Protein 4L8P (pdb70)

Foldseek 3Di:
DDPVVVVVVVVVVVLFVVVVVLVVVLVVQLVVCLQVVVLVSNLVQADQPQVFFAEQPPDTDRHSVRVSVVSPVCDLQKRKKFDDKDKADPDSWKIKIKTKMWMWIAGCDDPCHGKIKIWIKIKIWMWTADPRHIHTRYIYIDTPDMDIDGDPPDDDPDGSVD

Secondary structure (DSSP, 8-state):
--HHHHHHHHHHHHHHHHHHHHHHHHHHHHHHHHHHT-HHHHHTTB-S-TTS-EESSS-EESSHHHHHHHHHH--TTEE---EEEEEEE-SSSEEEEEEEEEEEEEE-SSTTTT-EEEEEEEEEEEEEEETTEEEEEEEEEEEEEEEE---TTS--------

Solvent-accessible surface area: 10365 Å² total

Radius of gyration: 18.93 Å; Cα contacts (8 Å, |Δi|>4): 290; chains: 1; bounding box: 31×36×69 Å

CATH classification: 3.10.450.50

InterPro domains:
  IPR032710 NTF2-like domain superfamily [SSF54427] (13-153)
  IPR037401 SnoaL-like domain [PF13577] (15-141)

Organism: Peptacetobacter hiranonis (strain DSM 13275 / JCM 10541 / KCTC 15199 / TO-931) (NCBI:txid500633)

Nearest PDB structures (foldseek):
  4l8p-assembly1_A  TM=1.004E+00  e=4.657E-29  Peptacetobacter hiranonis DSM 13275
  4leh-assembly1_C  TM=9.487E-01  e=1.845E-23  [Clostridium] scindens ATCC 35704
  3gzb-assembly4_G  TM=5.583E-01  e=5.717E-03  Shewanella putrefaciens CN-32
  3lza-assembly2_C  TM=5.557E-01  e=7.683E-03  Shewanella denitrificans OS217
  3gzb-assembly4_H  TM=5.765E-01  e=1.562E-02  Shewanella putrefaciens CN-32

B-factor: mean 24.79, std 11.35, range [12.29, 96.87]

Sequence (162 aa):
GTLEARIEALEKEIQRLNDIEAIKQLKAKYFRCLDGKLWDELETTLSPNIIETSYSDGKLVFHSPKEVTEYLAAAPKEEISHGHTPEITIDSENTATGRWYLEDNLIFTDGKYKNVGINGGAFYTDKYEKIDGQWYIKKEETGYVRIFEEHFRDPKIHITSNHKE

Structure (mmCIF, N/CA/C/O backbone):
data_4L8P
#
_entry.id   4L8P
#
_cell.length_a   58.905
_cell.length_b   58.905
_cell.length_c   91.340
_cell.angle_alpha   90.000
_cell.angle_beta   90.000
_cell.angle_gamma   120.000
#
_symmetry.space_group_name_H-M   'P 63'
#
loop_
_entity.id
_entity.type
_entity.pdbx_description
1 polymer 'Bile acid 7a-dehydratase, BaiE'
2 non-polymer 'NICKEL (II) ION'
3 non-polymer 'SODIUM ION'
4 non-polymer 'TRIETHYLENE GLYCOL'
5 non-polymer 'PENTAETHYLENE GLYCOL'
6 water water
#
loop_
_atom_site.group_PDB
_atom_site.id
_atom_site.type_symbol
_atom_site.label_atom_id
_atom_site.label_alt_id
_atom_site.label_comp_id
_atom_site.label_asym_id
_atom_site.label_entity_id
_atom_site.label_seq_id
_atom_site.pdbx_PDB_ins_code
_atom_site.Cartn_x
_atom_site.Cartn_y
_atom_site.Cartn_z
_atom_site.occupancy
_atom_site.B_iso_or_equiv
_atom_site.auth_seq_id
_atom_site.auth_comp_id
_atom_site.auth_asym_id
_atom_site.auth_atom_id
_atom_site.pdbx_PDB_model_num
ATOM 1 N N . GLY A 1 19 ? -0.267 18.201 44.131 1.00 33.94 0 GLY A N 1
ATOM 2 C CA . GLY A 1 19 ? -0.810 19.514 43.688 1.00 33.30 0 GLY A CA 1
ATOM 3 C C . GLY A 1 19 ? 0.300 20.529 43.506 1.00 30.41 0 GLY A C 1
ATOM 4 O O . GLY A 1 19 ? 1.452 20.258 43.841 1.00 31.31 0 GLY A O 1
ATOM 13 N N . THR A 1 21 ? 1.572 24.655 43.995 1.00 21.89 2 THR A N 1
ATOM 14 C CA . THR A 1 21 ? 1.358 25.881 44.733 1.00 20.20 2 THR A CA 1
ATOM 15 C C . THR A 1 21 ? 1.082 27.029 43.741 1.00 18.51 2 THR A C 1
ATOM 16 O O . THR A 1 21 ? 1.323 26.915 42.542 1.00 17.74 2 THR A O 1
ATOM 20 N N . LEU A 1 22 ? 0.649 28.177 44.262 1.00 19.75 3 LEU A N 1
ATOM 21 C CA . LEU A 1 22 ? 0.487 29.335 43.395 1.00 20.84 3 LEU A CA 1
ATOM 22 C C . LEU A 1 22 ? 1.788 29.723 42.686 1.00 17.88 3 LEU A C 1
ATOM 23 O O . LEU A 1 22 ? 1.769 30.057 41.490 1.00 18.85 3 LEU A O 1
ATOM 28 N N . GLU A 1 23 ? 2.892 29.698 43.426 1.00 19.34 4 GLU A N 1
ATOM 29 C CA . GLU A 1 23 ? 4.191 30.002 42.818 1.00 18.34 4 GLU A CA 1
ATOM 30 C C . GLU A 1 23 ? 4.545 29.057 41.667 1.00 17.31 4 GLU A C 1
ATOM 31 O O . GLU A 1 23 ? 5.018 29.499 40.604 1.00 17.51 4 GLU A O 1
ATOM 37 N N . ALA A 1 24 ? 4.315 27.747 41.848 1.00 17.57 5 ALA A N 1
ATOM 38 C CA . ALA A 1 24 ? 4.551 26.794 40.738 1.00 17.90 5 ALA A CA 1
ATOM 39 C C . ALA A 1 24 ? 3.700 27.092 39.506 1.00 17.70 5 ALA A C 1
ATOM 40 O O . ALA A 1 24 ? 4.137 26.955 38.359 1.00 18.15 5 ALA A O 1
ATOM 42 N N . ARG A 1 25 ? 2.452 27.503 39.735 1.00 17.75 6 ARG A N 1
ATOM 43 C CA . ARG A 1 25 ? 1.547 27.791 38.649 1.00 17.29 6 ARG A CA 1
ATOM 44 C C . ARG A 1 25 ? 1.984 29.063 37.897 1.00 16.39 6 ARG A C 1
ATOM 45 O O . ARG A 1 25 ? 1.865 29.142 36.668 1.00 16.70 6 ARG A O 1
ATOM 53 N N . ILE A 1 26 ? 2.488 30.051 38.645 1.00 16.12 7 ILE A N 1
ATOM 54 C CA . ILE A 1 26 ? 3.079 31.264 38.053 1.00 16.02 7 ILE A CA 1
ATOM 55 C C . ILE A 1 26 ? 4.318 30.923 37.204 1.00 15.63 7 ILE A C 1
ATOM 56 O O . ILE A 1 26 ? 4.440 31.380 36.057 1.00 15.85 7 ILE A O 1
ATOM 61 N N . GLU A 1 27 ? 5.200 30.086 37.752 1.00 16.81 8 GLU A N 1
ATOM 62 C CA . GLU A 1 27 ? 6.366 29.618 36.993 1.00 19.67 8 GLU A CA 1
ATOM 63 C C . GLU A 1 27 ? 5.995 28.968 35.680 1.00 18.41 8 GLU A C 1
ATOM 64 O O . GLU A 1 27 ? 6.599 29.233 34.638 1.00 20.03 8 GLU A O 1
ATOM 70 N N . ALA A 1 28 ? 4.949 28.137 35.701 1.00 17.22 9 ALA A N 1
ATOM 71 C CA . ALA A 1 28 ? 4.494 27.482 34.496 1.00 19.28 9 ALA A CA 1
ATOM 72 C C . ALA A 1 28 ? 3.991 28.518 33.489 1.00 19.15 9 ALA A C 1
ATOM 73 O O . ALA A 1 28 ? 4.301 28.445 32.312 1.00 18.78 9 ALA A O 1
ATOM 75 N N . LEU A 1 29 ? 3.222 29.492 33.965 1.00 15.48 10 LEU A N 1
ATOM 76 C CA . LEU A 1 29 ? 2.682 30.533 33.079 1.00 16.17 10 LEU A CA 1
ATOM 77 C C . LEU A 1 29 ? 3.784 31.388 32.452 1.00 16.53 10 LEU A C 1
ATOM 78 O O . LEU A 1 29 ? 3.691 31.765 31.282 1.00 16.60 10 LEU A O 1
ATOM 83 N N . GLU A 1 30 ? 4.797 31.707 33.258 1.00 17.50 11 GLU A N 1
ATOM 84 C CA . GLU A 1 30 ? 5.960 32.501 32.801 1.00 18.91 11 GLU A CA 1
ATOM 85 C C . GLU A 1 30 ? 6.691 31.803 31.648 1.00 18.47 11 GLU A C 1
ATOM 86 O O . GLU A 1 30 ? 6.959 32.426 30.623 1.00 19.90 11 GLU A O 1
ATOM 92 N N . LYS A 1 31 ? 6.883 30.491 31.764 1.00 19.46 12 LYS A N 1
ATOM 93 C CA . LYS A 1 31 ? 7.493 29.694 30.688 1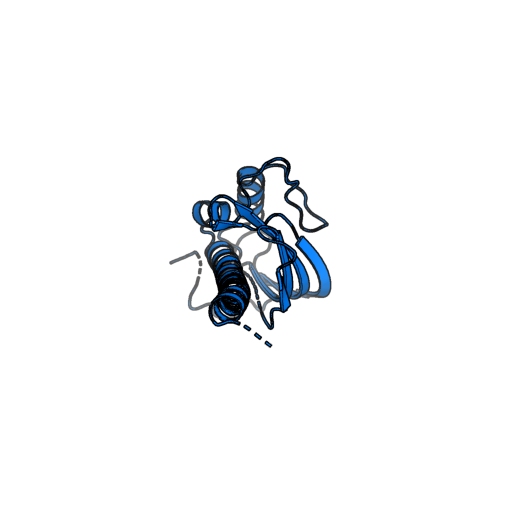.00 19.33 12 LYS A CA 1
ATOM 94 C C . LYS A 1 31 ? 6.614 29.677 29.422 1.00 18.99 12 LYS A C 1
ATOM 95 O O . LYS A 1 31 ? 7.106 29.915 28.308 1.00 18.25 12 LYS A O 1
ATOM 98 N N . GLU A 1 32 ? 5.312 29.446 29.593 1.00 18.05 13 GLU A N 1
ATOM 99 C CA . GLU A 1 32 ? 4.364 29.408 28.461 1.00 18.22 13 GLU A CA 1
ATOM 100 C C . GLU A 1 32 ? 4.266 30.743 27.747 1.00 16.90 13 GLU A C 1
ATOM 101 O O . GLU A 1 32 ? 4.267 30.803 26.512 1.00 18.28 13 GLU A O 1
ATOM 107 N N . ILE A 1 33 ? 4.213 31.834 28.504 1.00 17.37 14 ILE A N 1
ATOM 108 C CA . ILE A 1 33 ? 4.085 33.160 27.895 1.00 20.38 14 ILE A CA 1
ATOM 109 C C . ILE A 1 33 ? 5.395 33.538 27.184 1.00 19.51 14 ILE A C 1
ATOM 110 O O . ILE A 1 33 ? 5.364 34.124 26.122 1.00 19.70 14 ILE A O 1
ATOM 115 N N . GLN A 1 34 ? 6.540 33.173 27.763 1.00 19.40 15 GLN A N 1
ATOM 116 C CA . GLN A 1 34 ? 7.814 33.469 27.122 1.00 21.35 15 GLN A CA 1
ATOM 117 C C . GLN A 1 34 ? 7.877 32.758 25.763 1.00 18.54 15 GLN A C 1
ATOM 118 O O . GLN A 1 34 ? 8.330 33.341 24.776 1.00 18.42 15 GLN A O 1
ATOM 124 N N . ARG A 1 35 ? 7.421 31.518 25.716 1.00 18.60 16 ARG A N 1
ATOM 125 C CA . ARG A 1 35 ? 7.403 30.758 24.465 1.00 17.27 16 ARG A CA 1
ATOM 126 C C . ARG A 1 35 ? 6.540 31.470 23.413 1.00 15.56 16 ARG A C 1
ATOM 127 O O . ARG A 1 35 ? 6.974 31.666 22.256 1.00 14.92 16 ARG A O 1
ATOM 135 N N . LEU A 1 36 ? 5.317 31.862 23.800 1.00 14.62 17 LEU A N 1
ATOM 136 C CA . LEU A 1 36 ? 4.431 32.549 22.859 1.00 15.41 17 LEU A CA 1
ATOM 137 C C . LEU A 1 36 ? 4.975 33.883 22.407 1.00 15.21 17 LEU A C 1
ATOM 138 O O . LEU A 1 36 ? 4.862 34.239 21.231 1.00 15.51 17 LEU A O 1
ATOM 143 N N . ASN A 1 37 ? 5.573 34.625 23.343 1.00 15.14 18 ASN A N 1
ATOM 144 C CA . ASN A 1 37 ? 6.239 35.872 22.974 1.00 15.47 18 ASN A CA 1
ATOM 145 C C . ASN A 1 37 ? 7.377 35.663 21.973 1.00 13.93 18 ASN A C 1
ATOM 146 O O . ASN A 1 37 ? 7.519 36.445 21.004 1.00 14.79 18 ASN A O 1
ATOM 151 N N . ASP A 1 38 ? 8.200 34.636 22.208 1.00 14.53 19 ASP A N 1
ATOM 152 C CA . ASP A 1 38 ? 9.295 34.300 21.275 1.00 14.98 19 ASP A CA 1
ATOM 153 C C . ASP A 1 38 ? 8.766 33.915 19.883 1.00 14.14 19 ASP A C 1
ATOM 154 O O . ASP A 1 38 ? 9.287 34.376 18.861 1.00 14.48 19 ASP A O 1
ATOM 159 N N . ILE A 1 39 ? 7.693 33.131 19.851 1.00 13.94 20 ILE A N 1
ATOM 160 C CA . ILE A 1 39 ? 7.102 32.716 18.587 1.00 13.44 20 ILE A CA 1
ATOM 161 C C . ILE A 1 39 ? 6.640 33.954 17.825 1.00 13.56 20 ILE A C 1
ATOM 162 O O . ILE A 1 39 ? 6.909 34.094 16.609 1.00 13.04 20 ILE A O 1
ATOM 167 N N . GLU A 1 40 ? 5.921 34.838 18.512 1.00 13.57 21 GLU A N 1
ATOM 168 C CA . GLU A 1 40 ? 5.448 36.057 17.850 1.00 15.13 21 GLU A CA 1
ATOM 169 C C . GLU A 1 40 ? 6.601 36.949 17.375 1.00 13.74 21 GLU A C 1
ATOM 170 O O . GLU A 1 4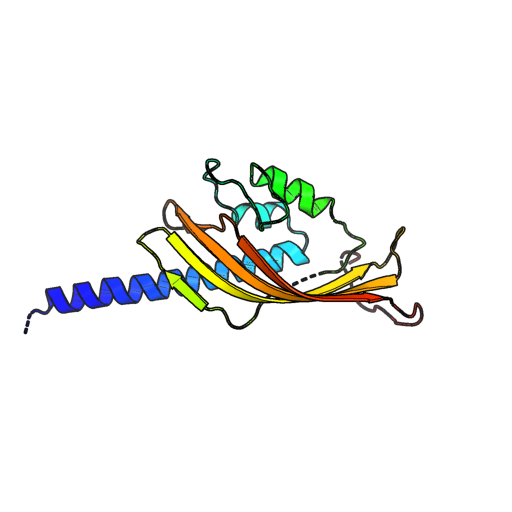0 ? 6.523 37.502 16.287 1.00 15.15 21 GLU A O 1
ATOM 176 N N . ALA A 1 41 ? 7.655 37.101 18.181 1.00 14.82 22 ALA A N 1
ATOM 177 C CA . ALA A 1 41 ? 8.833 37.899 17.822 1.00 15.91 22 ALA A CA 1
ATOM 178 C C . ALA A 1 41 ? 9.512 37.349 16.563 1.00 14.15 22 ALA A C 1
ATOM 179 O O . ALA A 1 41 ? 9.874 38.105 15.662 1.00 13.56 22 ALA A O 1
ATOM 181 N N . ILE A 1 42 ? 9.582 36.031 16.483 1.00 12.29 23 ILE A N 1
ATOM 182 C CA . ILE A 1 42 ? 10.163 35.348 15.306 1.00 13.86 23 ILE A CA 1
ATOM 183 C C . ILE A 1 42 ? 9.308 35.559 14.048 1.00 15.08 23 ILE A C 1
ATOM 184 O O . ILE A 1 42 ? 9.823 35.837 12.955 1.00 14.42 23 ILE A O 1
ATOM 189 N N . LYS A 1 43 ? 7.996 35.409 14.178 1.00 13.76 24 LYS A N 1
ATOM 190 C CA . LYS A 1 43 ? 7.101 35.664 13.021 1.00 13.90 24 LYS A CA 1
ATOM 191 C C . LYS A 1 43 ? 7.255 37.115 12.503 1.00 13.54 24 LYS A C 1
ATOM 192 O O . LYS A 1 43 ? 7.261 37.346 11.287 1.00 14.82 24 LYS A O 1
ATOM 198 N N . GLN A 1 44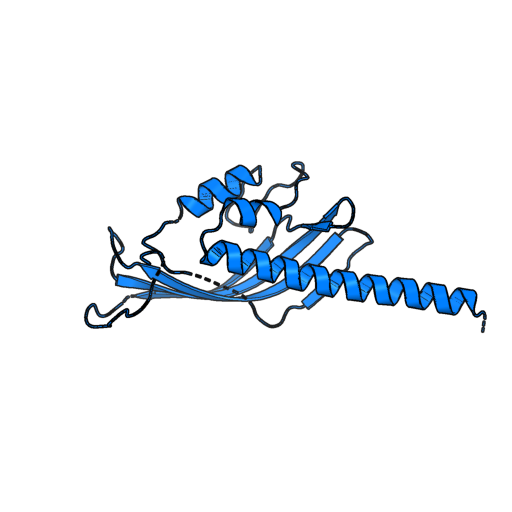 ? 7.418 38.079 13.416 1.00 13.97 25 GLN A N 1
ATOM 199 C CA . GLN A 1 44 ? 7.588 39.493 13.027 1.00 13.42 25 GLN A CA 1
ATOM 200 C C . GLN A 1 44 ? 8.967 39.780 12.432 1.00 14.16 25 GLN A C 1
ATOM 201 O O . GLN A 1 44 ? 9.099 40.585 11.517 1.00 14.38 25 GLN A O 1
ATOM 207 N N . LEU A 1 45 ? 9.964 39.060 12.931 1.00 13.92 26 LEU A N 1
ATOM 208 C CA . LEU A 1 45 ? 11.332 39.124 12.409 1.00 13.47 26 LEU A CA 1
ATOM 209 C C . LEU A 1 45 ? 11.346 38.666 10.963 1.00 13.87 26 LEU A C 1
ATOM 210 O O . LEU A 1 45 ? 11.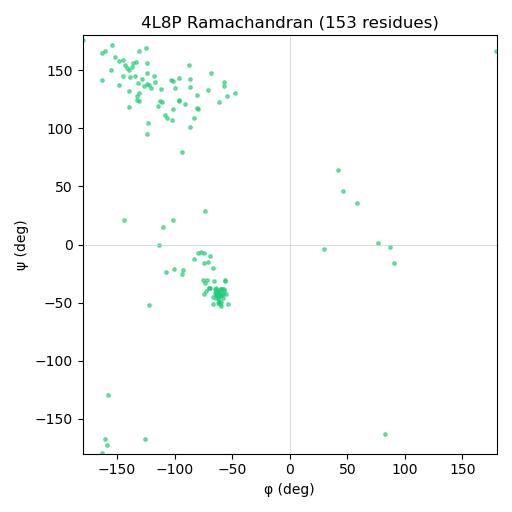927 39.312 10.082 1.00 14.78 26 LEU A O 1
ATOM 215 N N . LYS A 1 46 ? 10.742 37.505 10.696 1.00 13.98 27 LYS A N 1
ATOM 216 C CA . LYS A 1 46 ? 10.705 37.003 9.315 1.00 14.14 27 LYS A CA 1
ATOM 217 C C . LYS A 1 46 ? 9.895 37.925 8.397 1.00 13.27 27 LYS A C 1
ATOM 218 O O . LYS A 1 46 ? 10.273 38.155 7.239 1.00 14.75 27 LYS A O 1
ATOM 224 N N . ALA A 1 47 ? 8.815 38.488 8.913 1.00 13.60 28 ALA A N 1
ATOM 225 C CA . ALA A 1 47 ? 8.025 39.480 8.165 1.00 14.18 28 ALA A CA 1
ATOM 226 C C . ALA A 1 47 ? 8.877 40.674 7.759 1.00 15.26 28 ALA A C 1
ATOM 227 O O . ALA A 1 47 ? 8.834 41.108 6.610 1.00 13.80 28 ALA A O 1
ATOM 229 N N . LYS A 1 48 ? 9.661 41.177 8.706 1.00 15.45 29 LYS A N 1
ATOM 230 C CA . LYS A 1 48 ? 10.552 42.303 8.466 1.00 15.97 29 LYS A CA 1
ATOM 231 C C . LYS A 1 48 ? 11.598 41.924 7.412 1.00 16.48 29 LYS A C 1
ATOM 232 O O . LYS A 1 48 ? 11.898 42.730 6.523 1.00 14.60 29 LYS A O 1
ATOM 238 N N . TYR A 1 49 ? 12.171 40.726 7.514 1.00 15.01 30 TYR A N 1
ATOM 239 C CA . TYR A 1 49 ? 13.123 40.251 6.511 1.00 15.55 30 TYR A CA 1
ATOM 240 C C . TYR A 1 49 ? 12.530 40.336 5.092 1.00 15.63 30 TYR A C 1
ATOM 241 O O . TYR A 1 49 ? 13.167 40.882 4.175 1.00 15.02 30 TYR A O 1
ATOM 250 N N . PHE A 1 50 ? 11.320 39.786 4.902 1.00 15.91 31 PHE A N 1
ATOM 251 C CA . PHE A 1 50 ? 10.709 39.791 3.568 1.00 15.64 31 PHE A CA 1
ATOM 252 C C . PHE A 1 50 ? 10.383 41.179 3.064 1.00 16.72 31 PHE A C 1
ATOM 253 O O . PHE A 1 50 ? 10.619 41.500 1.899 1.00 15.23 31 PHE A O 1
ATOM 261 N N . ARG A 1 51 ? 9.867 42.012 3.956 1.00 16.00 32 ARG A N 1
ATOM 262 C CA . ARG A 1 51 ? 9.553 43.386 3.613 1.00 16.62 32 ARG A CA 1
ATOM 263 C C . ARG A 1 51 ? 10.814 44.160 3.200 1.00 15.31 32 ARG A C 1
ATOM 264 O O . ARG A 1 51 ? 10.812 44.889 2.203 1.00 17.73 32 ARG A O 1
ATOM 272 N N . CYS A 1 52 ? 11.901 43.993 3.949 1.00 15.89 33 CYS A N 1
ATOM 273 C CA . CYS A 1 52 ? 13.155 44.666 3.604 1.00 15.65 33 CYS A CA 1
ATOM 274 C C . CYS A 1 52 ? 13.789 44.090 2.326 1.00 16.53 33 CYS A C 1
ATOM 275 O O . CYS A 1 52 ? 14.372 44.843 1.532 1.00 17.03 33 CYS A O 1
ATOM 278 N N . LEU A 1 53 ? 13.680 42.773 2.145 1.00 15.09 34 LEU A N 1
ATOM 279 C CA . LEU A 1 53 ? 14.203 42.110 0.959 1.00 15.24 34 LEU A CA 1
ATOM 280 C C . LEU A 1 53 ? 13.548 42.664 -0.309 1.00 16.36 34 LEU A C 1
ATOM 281 O O . LEU A 1 53 ? 14.222 43.071 -1.255 1.00 16.87 34 LEU A O 1
ATOM 286 N N . ASP A 1 54 ? 12.217 42.659 -0.317 1.00 15.65 35 ASP A N 1
ATOM 287 C CA . ASP A 1 54 ? 11.477 43.099 -1.497 1.00 14.66 35 ASP A CA 1
ATOM 288 C C . ASP A 1 54 ? 11.484 44.607 -1.653 1.00 17.55 35 ASP A C 1
ATOM 289 O O . ASP A 1 54 ? 11.474 45.120 -2.781 1.00 17.78 35 ASP A O 1
ATOM 294 N N . GLY A 1 55 ? 11.551 45.321 -0.543 1.00 16.20 36 GLY A N 1
ATOM 295 C CA . GLY A 1 55 ? 11.722 46.774 -0.604 1.00 16.20 36 GLY A CA 1
ATOM 296 C C . GLY A 1 55 ? 13.137 47.215 -0.918 1.00 17.10 36 GLY A C 1
ATOM 297 O O . GLY A 1 55 ? 13.345 48.404 -1.146 1.00 18.00 36 GLY A O 1
ATOM 298 N N . LYS A 1 56 ? 14.093 46.280 -0.979 1.00 17.48 37 LYS A N 1
ATOM 299 C CA . LYS A 1 56 ? 15.519 46.579 -1.225 1.00 17.12 37 LYS A CA 1
ATOM 300 C C . LYS A 1 56 ? 16.114 47.536 -0.166 1.00 20.08 37 LYS A C 1
ATOM 301 O O . LYS A 1 56 ? 16.936 48.413 -0.484 1.00 21.92 37 LYS A O 1
ATOM 307 N N . LEU A 1 57 ? 15.650 47.365 1.072 1.00 17.73 38 LEU A N 1
ATOM 308 C CA . LEU A 1 57 ? 16.102 48.163 2.215 1.00 21.19 38 LEU A CA 1
ATOM 309 C C . LEU A 1 57 ? 17.239 47.403 2.877 1.00 19.35 38 LEU A C 1
ATOM 310 O O . LEU A 1 57 ? 17.053 46.719 3.893 1.00 19.72 38 LEU A O 1
ATOM 315 N N . TRP A 1 58 ? 18.425 47.513 2.281 1.00 19.97 39 TRP A N 1
ATOM 316 C CA . TRP A 1 58 ? 19.477 46.556 2.560 1.00 19.21 39 TRP A CA 1
ATOM 317 C C . TRP A 1 58 ? 20.078 46.741 3.949 1.00 20.73 39 TRP A C 1
ATOM 318 O O . TRP A 1 58 ? 20.320 45.747 4.644 1.00 19.78 39 TRP A O 1
ATOM 329 N N . ASP A 1 59 ? 20.255 48.000 4.360 1.00 21.88 40 ASP A N 1
ATOM 330 C CA . ASP A 1 59 ? 20.729 48.287 5.726 1.00 23.76 40 ASP A CA 1
ATOM 331 C C . ASP A 1 59 ? 19.789 47.777 6.803 1.00 22.76 40 ASP A C 1
ATOM 332 O O . ASP A 1 59 ? 20.237 47.206 7.796 1.00 22.69 40 ASP A O 1
ATOM 337 N N . GLU A 1 60 ? 18.496 48.005 6.613 1.00 20.97 41 GLU A N 1
ATOM 338 C CA . GLU A 1 60 ? 17.479 47.442 7.520 1.00 20.31 41 GLU A CA 1
ATOM 339 C C . GLU A 1 60 ? 17.434 45.908 7.493 1.00 17.87 41 GLU A C 1
ATOM 340 O O . GLU A 1 60 ? 17.368 45.262 8.553 1.00 19.38 41 GLU A O 1
ATOM 346 N N . LEU A 1 61 ? 17.525 45.301 6.304 1.00 18.83 42 LEU A N 1
ATOM 347 C CA . LEU A 1 61 ? 17.585 43.839 6.226 1.00 19.99 42 LEU A CA 1
ATOM 348 C C . LEU A 1 61 ? 18.752 43.275 7.040 1.00 19.27 42 LEU A C 1
ATOM 349 O O . LEU A 1 61 ? 18.640 42.244 7.713 1.00 15.80 42 LEU A O 1
ATOM 354 N N . GLU A 1 62 ? 19.898 43.951 6.991 1.00 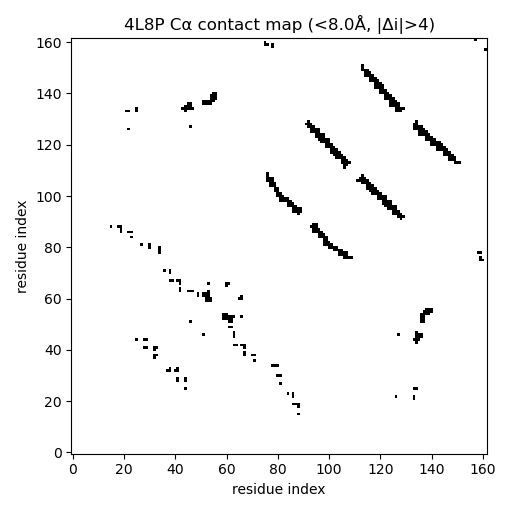18.45 43 GLU A N 1
ATOM 355 C CA . GLU A 1 62 ? 21.074 43.517 7.735 1.00 18.33 43 GLU A CA 1
ATOM 356 C C . GLU A 1 62 ? 20.809 43.365 9.250 1.00 18.16 43 GLU A C 1
ATOM 357 O O . GLU A 1 62 ? 21.371 42.480 9.882 1.00 19.08 43 GLU A O 1
ATOM 363 N N . THR A 1 63 ? 19.910 44.171 9.802 1.00 17.57 44 THR A N 1
ATOM 364 C CA . THR A 1 63 ? 19.570 44.121 11.242 1.00 20.23 44 THR A CA 1
ATOM 365 C C . THR A 1 63 ? 18.778 42.870 11.643 1.00 19.92 44 THR A C 1
ATOM 366 O O . THR A 1 63 ? 18.676 42.569 12.820 1.00 20.94 44 THR A O 1
ATOM 370 N N . THR A 1 64 ? 18.223 42.151 10.668 1.00 18.42 45 THR A N 1
ATOM 371 C CA . THR A 1 64 ? 17.538 40.882 10.936 1.00 17.46 45 THR A CA 1
ATOM 372 C C . THR A 1 64 ? 18.480 39.676 11.041 1.00 17.18 45 THR A C 1
ATOM 373 O O . THR A 1 64 ? 18.046 38.606 11.457 1.00 17.34 45 THR A O 1
ATOM 377 N N . LEU A 1 65 ? 19.742 39.835 10.644 1.00 17.49 46 LEU A N 1
ATOM 378 C CA . LEU A 1 65 ? 20.719 38.757 10.573 1.00 17.83 46 LEU A CA 1
ATOM 379 C C . LEU A 1 65 ? 21.536 38.756 11.846 1.00 17.09 46 LEU A C 1
ATOM 380 O O . LEU A 1 65 ? 21.880 39.824 12.414 1.00 18.81 46 LEU A O 1
ATOM 385 N N . SER A 1 66 ? 21.869 37.568 12.304 1.00 18.83 47 SER A N 1
ATOM 386 C CA . SER A 1 66 ? 22.607 37.452 13.569 1.00 20.32 47 SER A CA 1
ATOM 387 C C . SER A 1 66 ? 23.930 38.210 13.574 1.00 23.23 47 SER A C 1
ATOM 388 O O . SER A 1 66 ? 24.664 38.131 12.596 1.00 22.28 47 SER A O 1
ATOM 391 N N . PRO A 1 67 ? 24.229 38.939 14.680 1.00 22.29 48 PRO A N 1
ATOM 392 C CA . PRO A 1 67 ? 25.549 39.598 14.796 1.00 26.75 48 PRO A CA 1
ATOM 393 C C . PRO A 1 67 ? 26.667 38.633 15.228 1.00 30.73 48 PRO A C 1
ATOM 394 O O . PRO A 1 67 ? 27.836 39.018 15.230 1.00 36.23 48 PRO A O 1
ATOM 398 N N . ASN A 1 68 ? 26.308 37.402 15.583 1.00 32.36 49 ASN A N 1
ATOM 399 C CA . ASN A 1 68 ? 27.267 36.352 15.962 1.00 35.56 49 ASN A CA 1
ATOM 400 C C . ASN A 1 68 ? 27.997 35.827 14.711 1.00 41.27 49 ASN A C 1
ATOM 401 O O . ASN A 1 68 ? 27.478 34.963 14.013 1.00 39.62 49 ASN A O 1
ATOM 406 N N A ILE A 1 69 ? 29.187 36.345 14.420 0.50 50.67 50 ILE A N 1
ATOM 407 N N B ILE A 1 69 ? 29.203 36.343 14.473 0.50 51.93 50 ILE A N 1
ATOM 408 C CA A ILE A 1 69 ? 29.912 35.925 13.205 0.50 55.18 50 ILE A CA 1
ATOM 409 C CA B ILE A 1 69 ? 30.006 35.979 13.296 0.50 57.68 50 ILE A CA 1
ATOM 410 C C A ILE A 1 69 ? 30.655 34.574 13.327 0.50 54.15 50 ILE A C 1
ATOM 411 C C B ILE A 1 69 ? 30.605 34.562 13.312 0.50 54.40 50 ILE A C 1
ATOM 412 O O A ILE A 1 69 ? 31.454 34.234 12.454 0.50 57.45 50 ILE A O 1
ATOM 413 O O B ILE A 1 69 ? 31.251 34.161 12.341 0.50 53.74 50 ILE A O 1
ATOM 422 N N . GLU A 1 70 ? 30.385 33.805 14.388 1.00 50.27 51 GLU A N 1
ATOM 423 C CA . GLU A 1 70 ? 30.605 32.335 14.364 1.00 60.21 51 GLU A CA 1
ATOM 424 C C . GLU A 1 70 ? 29.585 31.693 13.386 1.00 57.41 51 GLU A C 1
ATOM 425 O O . GLU A 1 70 ? 29.811 30.599 12.879 1.00 55.87 51 GLU A O 1
ATOM 431 N N . THR A 1 71 ? 28.454 32.378 13.166 1.00 56.61 52 THR A N 1
ATOM 432 C CA . THR A 1 71 ? 27.495 32.060 12.090 1.00 61.19 52 THR A CA 1
ATOM 433 C C . THR A 1 71 ? 28.161 32.007 10.704 1.00 51.71 52 THR A C 1
ATOM 434 O O . THR A 1 71 ? 28.879 32.941 10.306 1.00 45.84 52 THR A O 1
ATOM 438 N N . SER A 1 72 ? 27.940 30.899 9.995 1.00 57.57 53 SER A N 1
ATOM 439 C CA . SER A 1 72 ? 28.035 30.901 8.541 1.00 53.74 53 SER A CA 1
ATOM 440 C C . SER A 1 72 ? 26.605 31.226 8.086 1.00 39.20 53 SER A C 1
ATOM 441 O O . SER A 1 72 ? 25.630 30.514 8.416 1.00 43.07 53 SER A O 1
ATOM 444 N N . TYR A 1 73 ? 26.482 32.321 7.345 1.00 30.37 54 TYR A N 1
ATOM 445 C CA . TYR A 1 73 ? 25.198 32.813 6.891 1.00 25.65 54 TYR A CA 1
ATOM 446 C C . TYR A 1 73 ? 24.906 32.082 5.593 1.00 23.62 54 TYR A C 1
ATOM 447 O O . TYR A 1 73 ? 25.443 32.433 4.537 1.00 26.84 54 TYR A O 1
ATOM 456 N N . SER A 1 74 ? 24.050 31.071 5.676 1.00 22.82 55 SER A N 1
ATOM 457 C CA . SER A 1 74 ? 23.807 30.191 4.540 1.00 20.64 55 SER A CA 1
ATOM 458 C C . SER A 1 74 ? 22.329 29.888 4.354 1.00 20.89 55 SER A C 1
ATOM 459 O O . SER A 1 74 ? 21.553 29.925 5.316 1.00 19.72 55 SER A O 1
ATOM 462 N N . ASP A 1 75 ? 21.949 29.609 3.108 1.00 18.03 56 ASP A N 1
ATOM 463 C CA . ASP A 1 75 ? 20.645 29.016 2.814 1.00 17.88 56 ASP A CA 1
ATOM 464 C C . ASP A 1 75 ? 20.789 27.563 2.330 1.00 19.67 56 ASP A C 1
ATOM 465 O O . ASP A 1 75 ? 19.858 27.024 1.767 1.00 18.90 56 ASP A O 1
ATOM 470 N N . GLY A 1 76 ? 21.969 26.953 2.544 1.00 20.44 57 GLY A N 1
ATOM 471 C CA . GLY A 1 76 ? 22.231 25.618 2.037 1.00 18.94 57 GLY A CA 1
ATOM 472 C C . GLY A 1 76 ? 22.855 25.612 0.647 1.00 21.12 57 GLY A C 1
ATOM 473 O O . GLY A 1 76 ? 23.366 24.592 0.222 1.00 21.38 57 GLY A O 1
ATOM 474 N N . LYS A 1 77 ? 22.786 26.746 -0.066 1.00 19.97 58 LYS A N 1
ATOM 475 C CA . LYS A 1 77 ? 23.302 26.862 -1.439 1.00 19.81 58 LYS A CA 1
ATOM 476 C C . LYS A 1 77 ? 24.348 27.982 -1.510 1.00 20.06 58 LYS A C 1
ATOM 477 O O . LYS A 1 77 ? 25.437 27.800 -2.016 1.00 21.81 58 LYS A O 1
ATOM 483 N N . LEU A 1 78 ? 23.954 29.154 -1.023 1.00 20.02 59 LEU A N 1
ATOM 484 C CA . LEU A 1 78 ? 24.795 30.318 -0.950 1.00 23.41 59 LEU A CA 1
ATOM 485 C C . LEU A 1 78 ? 25.288 30.440 0.484 1.00 21.26 59 LEU A C 1
ATOM 486 O O . LEU A 1 78 ? 24.544 30.206 1.427 1.00 23.26 59 LEU A O 1
ATOM 491 N N . VAL A 1 79 ? 26.532 30.820 0.651 1.00 22.91 60 VAL A N 1
ATOM 492 C CA . VAL A 1 79 ? 27.113 30.948 1.976 1.00 24.46 60 VAL A CA 1
ATOM 493 C C . VAL A 1 79 ? 27.991 32.191 2.036 1.00 23.93 60 VAL A C 1
ATOM 494 O O . VAL A 1 79 ? 28.834 32.437 1.154 1.00 24.50 60 VAL A O 1
ATOM 498 N N . PHE A 1 80 ? 27.779 32.967 3.096 1.00 22.91 61 PHE A N 1
ATOM 499 C CA . PHE A 1 80 ? 28.533 34.181 3.373 1.00 25.22 61 PHE A CA 1
ATOM 500 C C . PHE A 1 80 ? 29.032 34.201 4.821 1.00 27.43 61 PHE A C 1
ATOM 501 O O . PHE A 1 80 ? 28.572 33.452 5.688 1.00 24.74 61 PHE A O 1
ATOM 509 N N . HIS A 1 81 ? 29.958 35.109 5.095 1.00 27.86 62 HIS A N 1
ATOM 510 C CA . HIS A 1 81 ? 30.639 35.109 6.403 1.00 30.31 62 HIS A CA 1
ATOM 511 C C . HIS A 1 81 ? 30.358 36.316 7.301 1.00 31.51 62 HIS A C 1
ATOM 512 O O . HIS A 1 81 ? 30.848 36.362 8.425 1.00 31.47 62 HIS A O 1
ATOM 519 N N . SER A 1 82 ? 29.544 37.257 6.816 1.00 28.33 63 SER A N 1
ATOM 520 C CA . SER A 1 82 ? 29.040 38.352 7.639 1.00 28.73 63 SER A CA 1
ATOM 521 C C . SER A 1 82 ? 27.681 38.834 7.135 1.00 24.26 63 SER A C 1
ATOM 522 O O . SER A 1 82 ? 27.362 38.618 5.967 1.00 25.37 63 SER A O 1
ATOM 525 N N . PRO A 1 83 ? 26.916 39.559 7.981 1.00 25.38 64 PRO A N 1
ATOM 526 C CA . PRO A 1 83 ? 25.701 40.208 7.478 1.00 25.83 64 PRO A CA 1
ATOM 527 C C . PRO A 1 83 ? 25.940 41.157 6.316 1.00 25.60 64 PRO A C 1
ATOM 528 O O . PRO A 1 83 ? 25.121 41.183 5.390 1.00 25.45 64 PRO A O 1
ATOM 532 N N . LYS A 1 84 ? 27.050 41.911 6.335 1.00 24.95 65 LYS A N 1
ATOM 533 C CA . LYS A 1 84 ? 27.350 42.821 5.240 1.00 24.12 65 LYS A CA 1
ATOM 534 C C . LYS A 1 84 ? 27.603 42.095 3.921 1.00 25.20 65 LYS A C 1
ATOM 535 O O . LYS A 1 84 ? 27.227 42.580 2.856 1.00 26.06 65 LYS A O 1
ATOM 541 N N . GLU A 1 85 ? 28.276 40.953 3.987 1.00 27.57 66 GLU A N 1
ATOM 542 C CA . GLU A 1 85 ? 28.498 40.127 2.789 1.00 27.14 66 GLU A CA 1
ATOM 543 C C . GLU A 1 85 ? 27.159 39.651 2.222 1.00 21.52 66 GLU A C 1
ATOM 544 O O . GLU A 1 85 ? 26.988 39.598 1.003 1.00 22.55 66 GLU A O 1
ATOM 550 N N . VAL A 1 86 ? 26.232 39.293 3.100 1.00 22.00 67 VAL A N 1
ATOM 551 C CA . VAL A 1 86 ? 24.903 38.869 2.655 1.00 21.85 67 VAL A CA 1
ATOM 552 C C . VAL A 1 86 ? 24.214 40.015 1.906 1.00 22.97 67 VAL A C 1
ATOM 553 O O . VAL A 1 86 ? 23.716 39.814 0.794 1.00 22.35 67 VAL A O 1
ATOM 557 N N . THR A 1 87 ? 24.200 41.215 2.498 1.00 25.60 68 THR A N 1
ATOM 558 C CA . THR A 1 87 ? 23.492 42.341 1.864 1.00 26.89 68 THR A CA 1
ATOM 559 C C . THR A 1 87 ? 24.213 42.877 0.622 1.00 26.37 68 THR A C 1
ATOM 560 O O . THR A 1 87 ? 23.547 43.353 -0.306 1.00 30.89 68 THR A O 1
ATOM 564 N N . GLU A 1 88 ? 25.549 42.788 0.576 1.00 26.34 69 GLU A N 1
ATOM 565 C CA . GLU A 1 88 ? 26.270 43.081 -0.661 1.00 28.81 69 GLU A CA 1
ATOM 566 C C . GLU A 1 88 ? 25.894 42.143 -1.806 1.00 27.26 69 GLU A C 1
ATOM 567 O O . GLU A 1 88 ? 25.726 42.578 -2.937 1.00 30.47 69 GLU A O 1
ATOM 573 N N . TYR A 1 89 ? 25.788 40.854 -1.519 1.00 23.92 70 TYR A N 1
ATOM 574 C CA . TYR A 1 89 ? 25.329 39.892 -2.513 1.00 24.71 70 TYR A CA 1
ATOM 575 C C . TYR A 1 89 ? 23.899 40.247 -2.976 1.00 22.90 70 TYR A C 1
ATOM 576 O O . TYR A 1 89 ? 23.629 40.309 -4.177 1.00 24.91 70 TYR A O 1
ATOM 585 N N . LEU A 1 90 ? 23.000 40.446 -2.028 1.00 22.49 71 LEU A N 1
ATOM 586 C CA . LEU A 1 90 ? 21.591 40.674 -2.370 1.00 21.74 71 LEU A CA 1
ATOM 587 C C . LEU A 1 90 ? 21.382 41.947 -3.188 1.00 23.92 71 LEU A C 1
ATOM 588 O O . LEU A 1 90 ? 20.611 41.948 -4.159 1.00 24.55 71 LEU A O 1
ATOM 593 N N . ALA A 1 91 ? 22.086 43.011 -2.822 1.00 25.08 72 ALA A N 1
ATOM 594 C CA . ALA A 1 91 ? 21.986 44.270 -3.558 1.00 26.40 72 ALA A CA 1
ATOM 595 C C . ALA A 1 91 ? 22.403 44.102 -5.021 1.00 30.17 72 ALA A C 1
ATOM 596 O O . ALA A 1 91 ? 21.767 44.676 -5.912 1.00 29.44 72 ALA A O 1
ATOM 598 N N . ALA A 1 92 ? 23.439 43.294 -5.266 1.00 29.15 73 ALA A N 1
ATOM 599 C CA . ALA A 1 92 ? 23.878 42.972 -6.632 1.00 33.00 73 ALA A CA 1
ATOM 600 C C . ALA A 1 92 ? 22.951 42.004 -7.348 1.00 32.68 73 ALA A C 1
ATOM 601 O O . ALA A 1 92 ? 22.652 42.192 -8.527 1.00 30.35 73 ALA A O 1
ATOM 603 N N . ALA A 1 93 ? 22.493 40.974 -6.640 1.00 28.67 74 ALA A N 1
ATOM 604 C CA . ALA A 1 93 ? 21.637 39.940 -7.220 1.00 29.15 74 ALA A CA 1
ATOM 605 C C . ALA A 1 93 ? 20.200 40.380 -7.480 1.00 27.59 74 ALA A C 1
ATOM 606 O O . ALA A 1 93 ? 19.547 39.829 -8.386 1.00 29.49 74 ALA A O 1
ATOM 624 N N . PRO A 1 95 ? 18.798 43.704 -8.268 1.00 22.61 76 PRO A N 1
ATOM 625 C CA . PRO A 1 95 ? 18.962 45.129 -8.583 1.00 22.87 76 PRO A CA 1
ATOM 626 C C . PRO A 1 95 ? 17.613 45.847 -8.777 1.00 20.90 76 PRO A C 1
ATOM 627 O O . PRO A 1 95 ? 16.543 45.191 -8.740 1.00 21.20 76 PRO A O 1
ATOM 631 N N . LYS A 1 96 ? 17.665 47.164 -8.993 1.00 22.53 77 LYS A N 1
ATOM 632 C CA . LYS A 1 96 ? 16.450 47.982 -9.160 1.00 23.86 77 LYS A CA 1
ATOM 633 C C . LYS A 1 96 ? 15.554 47.466 -10.287 1.00 21.92 77 LYS A C 1
ATOM 634 O O . LYS A 1 96 ? 14.334 47.592 -10.198 1.00 26.53 77 LYS A O 1
ATOM 640 N N . GLU A 1 97 ? 16.149 46.852 -11.322 1.00 20.71 78 GLU A N 1
ATOM 641 C CA . GLU A 1 97 ? 15.392 46.333 -12.467 1.00 23.17 78 GLU A CA 1
ATOM 642 C C . GLU A 1 97 ? 14.630 45.064 -12.155 1.00 22.66 78 GLU A C 1
ATOM 643 O O . GLU A 1 97 ? 13.904 44.587 -13.029 1.00 25.49 78 GLU A O 1
ATOM 649 N N . GLU A 1 98 ? 14.829 44.476 -10.963 1.00 21.60 79 GLU A N 1
ATOM 650 C CA . GLU A 1 98 ? 14.122 43.266 -10.571 1.00 22.38 79 GLU A CA 1
ATOM 651 C C . GLU A 1 98 ? 13.077 43.557 -9.490 1.00 21.56 79 GLU A C 1
ATOM 652 O O . GLU A 1 98 ? 13.430 43.881 -8.364 1.00 23.06 79 GLU A O 1
ATOM 658 N N . ILE A 1 99 ? 11.795 43.438 -9.842 1.00 18.70 80 ILE A N 1
ATOM 659 C CA . ILE A 1 99 ? 10.710 43.455 -8.859 1.00 18.55 80 ILE A CA 1
ATOM 660 C C . ILE A 1 99 ? 10.664 42.050 -8.269 1.00 17.57 80 ILE A C 1
ATOM 661 O O . ILE A 1 99 ? 10.579 41.068 -9.022 1.00 18.65 80 ILE A O 1
ATOM 666 N N . SER A 1 100 ? 10.673 41.952 -6.939 1.00 16.53 81 SER A N 1
ATOM 667 C CA . SER A 1 100 ? 10.545 40.655 -6.256 1.00 14.51 81 SER A CA 1
ATOM 668 C C . SER A 1 100 ? 9.404 40.681 -5.250 1.00 15.89 81 SER A C 1
ATOM 669 O O . SER A 1 100 ? 9.091 41.719 -4.649 1.00 15.99 81 SER A O 1
ATOM 688 N N . HIS A 1 102 ? 8.512 37.914 -2.203 1.00 16.24 83 HIS A N 1
ATOM 689 C CA . HIS A 1 102 ? 8.715 36.686 -1.427 1.00 16.97 83 HIS A CA 1
ATOM 690 C C . HIS A 1 102 ? 7.657 36.659 -0.348 1.00 17.59 83 HIS A C 1
ATOM 691 O O . HIS A 1 102 ? 7.689 37.462 0.602 1.00 17.70 83 HIS A O 1
ATOM 706 N N . GLY A 1 104 ? 5.646 34.710 2.465 1.00 14.41 85 GLY A N 1
ATOM 707 C CA . GLY A 1 104 ? 5.664 33.635 3.434 1.00 14.14 85 GLY A CA 1
ATOM 708 C C . GLY A 1 104 ? 4.258 33.279 3.892 1.00 15.42 85 GLY A C 1
ATOM 709 O O . GLY A 1 104 ? 3.372 34.166 4.099 1.00 18.72 85 GLY A O 1
ATOM 710 N N . HIS A 1 105 ? 4.065 31.977 4.074 1.00 15.30 86 HIS A N 1
ATOM 711 C CA . HIS A 1 105 ? 2.817 31.404 4.564 1.00 13.70 86 HIS A CA 1
ATOM 712 C C . HIS A 1 105 ? 3.060 30.372 5.659 1.00 16.21 86 HIS A C 1
ATOM 713 O O . HIS A 1 105 ? 4.149 29.748 5.739 1.00 14.03 86 HIS A O 1
ATOM 720 N N . THR A 1 106 ? 2.013 30.181 6.460 1.00 14.39 87 THR A N 1
ATOM 721 C CA . THR A 1 106 ? 1.846 29.028 7.328 1.00 16.04 87 THR A CA 1
ATOM 722 C C . THR A 1 106 ? 3.129 28.605 8.065 1.00 15.01 87 THR A C 1
ATOM 723 O O . THR A 1 106 ? 3.644 27.515 7.865 1.00 14.76 87 THR A O 1
ATOM 727 N N . PRO A 1 107 ? 3.637 29.486 8.947 1.00 14.77 88 PRO A N 1
ATOM 728 C CA . PRO A 1 107 ? 4.831 29.162 9.720 1.00 15.06 88 PRO A CA 1
ATOM 729 C C . PRO A 1 107 ? 4.605 28.052 10.755 1.00 16.03 88 PRO A C 1
ATOM 730 O O . PRO A 1 107 ? 3.487 27.908 11.318 1.00 14.97 88 PRO A O 1
ATOM 734 N N . GLU A 1 108 ? 5.642 27.268 10.990 1.00 14.68 89 GLU A N 1
ATOM 735 C CA . GLU A 1 108 ? 5.719 26.326 12.100 1.00 13.59 89 GLU A CA 1
ATOM 736 C C . GLU A 1 108 ? 6.991 26.681 12.889 1.00 14.69 89 GLU A C 1
ATOM 737 O O . GLU A 1 108 ? 8.098 26.235 12.533 1.00 16.41 89 GLU A O 1
ATOM 743 N N . ILE A 1 109 ? 6.820 27.483 13.934 1.00 15.25 90 ILE A N 1
ATOM 744 C CA . ILE A 1 109 ? 7.911 27.940 14.785 1.00 15.36 90 ILE A CA 1
ATOM 745 C C . ILE A 1 109 ? 8.021 27.043 16.043 1.00 15.89 90 ILE A C 1
ATOM 746 O O . ILE A 1 109 ? 7.041 26.928 16.838 1.00 16.63 90 ILE A O 1
ATOM 751 N N . THR A 1 110 ? 9.207 26.464 16.240 1.00 15.28 91 THR A N 1
ATOM 752 C CA . THR A 1 110 ? 9.555 25.703 17.410 1.00 15.26 91 THR A CA 1
ATOM 753 C C . THR A 1 110 ? 10.648 26.430 18.173 1.00 16.79 91 THR A C 1
ATOM 754 O O . THR A 1 110 ? 11.756 26.668 17.641 1.00 15.05 91 THR A O 1
ATOM 758 N N . ILE A 1 111 ? 10.355 26.793 19.419 1.00 15.72 92 ILE A N 1
ATOM 759 C CA . ILE A 1 111 ? 11.388 27.330 20.305 1.00 16.72 92 ILE A CA 1
ATOM 760 C C . ILE A 1 111 ? 12.183 26.139 20.883 1.00 17.24 92 ILE A C 1
ATOM 761 O O . ILE A 1 111 ? 11.628 25.295 21.567 1.00 21.15 92 ILE A O 1
ATOM 766 N N . ASP A 1 112 ? 13.475 26.088 20.578 1.00 15.49 93 ASP A N 1
ATOM 767 C CA . ASP A 1 112 ? 14.322 24.931 20.873 1.00 17.60 93 ASP A CA 1
ATOM 768 C C . ASP A 1 112 ? 15.049 25.055 22.198 1.00 17.46 93 ASP A C 1
ATOM 769 O O . ASP A 1 112 ? 15.391 24.047 22.794 1.00 20.16 93 ASP A O 1
ATOM 774 N N . SER A 1 113 ? 15.267 26.277 22.651 1.00 17.69 94 SER A N 1
ATOM 775 C CA . SER A 1 113 ? 15.925 26.533 23.940 1.00 18.39 94 SER A CA 1
ATOM 776 C C . SER A 1 113 ? 15.568 27.957 24.361 1.00 19.04 94 SER A C 1
ATOM 777 O O . SER A 1 113 ? 14.686 28.580 23.762 1.00 20.15 94 SER A O 1
ATOM 780 N N . GLU A 1 114 ? 16.255 28.483 25.368 1.00 18.67 95 GLU A N 1
ATOM 781 C CA . GLU A 1 114 ? 16.043 29.867 25.786 1.00 18.30 95 GLU A CA 1
ATOM 782 C C . GLU A 1 114 ? 16.490 30.882 24.744 1.00 18.80 95 GLU A C 1
ATOM 783 O O . GLU A 1 114 ? 16.063 32.027 24.785 1.00 19.45 95 GLU A O 1
ATOM 789 N N . ASN A 1 115 ? 17.357 30.475 23.813 1.00 17.33 96 ASN A N 1
ATOM 790 C CA . ASN A 1 115 ? 17.952 31.411 22.843 1.00 16.93 96 ASN A CA 1
ATOM 791 C C . ASN A 1 115 ? 18.185 30.843 21.433 1.00 16.94 96 ASN A C 1
ATOM 792 O O . ASN A 1 115 ? 18.975 31.379 20.664 1.00 16.66 96 ASN A O 1
ATOM 797 N N . THR A 1 116 ? 17.471 29.776 21.103 1.00 14.70 97 THR A N 1
ATOM 798 C CA . THR A 1 116 ? 17.523 29.158 19.778 1.00 15.23 97 THR A CA 1
ATOM 799 C C . THR A 1 116 ? 16.137 28.715 19.373 1.00 15.71 97 THR A C 1
ATOM 800 O O . THR A 1 116 ? 15.292 28.384 20.210 1.00 15.90 97 THR A O 1
ATOM 804 N N . ALA A 1 117 ? 15.906 28.696 18.064 1.00 15.15 98 ALA A N 1
ATOM 805 C CA . ALA A 1 117 ? 14.615 28.271 17.539 1.00 14.69 98 ALA A CA 1
ATOM 806 C C . ALA A 1 117 ? 14.729 27.877 16.102 1.00 15.86 98 ALA A C 1
ATOM 807 O O . ALA A 1 117 ? 15.735 28.211 15.441 1.00 15.73 98 ALA A O 1
ATOM 809 N N . THR A 1 118 ? 13.673 27.211 15.627 1.00 15.17 99 THR A N 1
ATOM 810 C CA . THR A 1 118 ? 13.573 26.702 14.253 1.00 16.45 99 THR A CA 1
ATOM 811 C C . THR A 1 118 ? 12.254 27.208 13.701 1.00 16.72 99 THR A C 1
ATOM 812 O O . THR A 1 118 ? 11.261 27.223 14.425 1.00 18.17 99 THR A O 1
ATOM 816 N N . GLY A 1 119 ? 12.217 27.572 12.419 1.00 15.07 100 GLY A N 1
ATOM 817 C CA . GLY A 1 119 ? 10.988 28.001 11.800 1.00 14.60 100 GLY A CA 1
ATOM 818 C C . GLY A 1 119 ? 10.802 27.477 10.395 1.00 15.81 100 GLY A C 1
ATOM 819 O O . GLY A 1 119 ? 11.617 27.793 9.520 1.00 17.21 100 GLY A O 1
ATOM 820 N N . ARG A 1 120 ? 9.747 26.701 10.185 1.00 13.73 101 ARG A N 1
ATOM 821 C CA . ARG A 1 120 ? 9.342 26.311 8.844 1.00 14.79 101 ARG A CA 1
ATOM 822 C C . ARG A 1 120 ? 8.436 27.369 8.251 1.00 15.26 101 ARG A C 1
ATOM 823 O O . ARG A 1 120 ? 7.509 27.883 8.911 1.00 16.48 101 ARG A O 1
ATOM 831 N N . TRP A 1 121 ? 8.714 27.698 6.993 1.00 13.97 102 TRP A N 1
ATOM 832 C CA . TRP A 1 121 ? 7.932 28.674 6.260 1.00 14.56 102 TRP A CA 1
ATOM 833 C C . TRP A 1 121 ? 7.653 28.114 4.887 1.00 14.18 102 TRP A C 1
ATOM 834 O O . TRP A 1 121 ? 8.514 27.476 4.296 1.00 14.97 102 TRP A O 1
ATOM 845 N N . TYR A 1 122 ? 6.471 28.432 4.370 1.00 13.15 103 TYR A N 1
ATOM 846 C CA . TYR A 1 122 ? 6.023 27.984 3.028 1.00 14.85 103 TYR A CA 1
ATOM 847 C C . TYR A 1 122 ? 6.114 29.245 2.160 1.00 13.89 103 TYR A C 1
ATOM 848 O O . TYR A 1 122 ? 5.354 30.196 2.362 1.00 14.48 103 TYR A O 1
ATOM 857 N N . LEU A 1 123 ? 7.076 29.280 1.245 1.00 14.02 104 LEU A N 1
ATOM 858 C CA . LEU A 1 123 ? 7.375 30.461 0.421 1.00 13.90 104 LEU A CA 1
ATOM 859 C C . LEU A 1 123 ? 6.771 30.340 -0.959 1.00 15.62 104 LEU A C 1
ATOM 860 O O . LEU A 1 123 ? 6.907 29.311 -1.588 1.00 16.18 104 LEU A O 1
ATOM 865 N N . GLU A 1 124 ? 6.136 31.401 -1.432 1.00 15.56 105 GLU A N 1
ATOM 866 C CA . GLU A 1 124 ? 5.927 31.641 -2.868 1.00 15.42 105 GLU A CA 1
ATOM 867 C C . GLU A 1 124 ? 6.774 32.854 -3.276 1.00 14.16 105 GLU A C 1
ATOM 868 O O . GLU A 1 124 ? 6.733 33.869 -2.609 1.00 16.39 105 GLU A O 1
ATOM 874 N N . ASP A 1 125 ? 7.494 32.752 -4.403 1.00 15.97 106 ASP A N 1
ATOM 875 C CA . ASP A 1 125 ? 8.278 33.853 -4.923 1.00 17.59 106 ASP A CA 1
ATOM 876 C C . ASP A 1 125 ? 7.863 34.166 -6.355 1.00 17.76 106 ASP A C 1
ATOM 877 O O . ASP A 1 125 ? 7.564 33.264 -7.134 1.00 17.62 106 ASP A O 1
ATOM 882 N N . ASN A 1 126 ? 7.773 35.455 -6.659 1.00 17.28 107 ASN A N 1
ATOM 883 C CA . ASN A 1 126 ? 7.531 35.945 -8.006 1.00 18.21 107 ASN A CA 1
ATOM 884 C C . ASN A 1 126 ? 8.583 37.032 -8.272 1.00 17.76 107 ASN A C 1
ATOM 885 O O . ASN A 1 126 ? 8.825 37.904 -7.425 1.00 19.88 107 ASN A O 1
ATOM 890 N N . LEU A 1 127 ? 9.253 36.924 -9.413 1.00 17.63 108 LEU A N 1
ATOM 891 C CA . LEU A 1 127 ? 10.290 37.869 -9.820 1.00 18.77 108 LEU A CA 1
ATOM 892 C C . LEU A 1 127 ? 9.939 38.369 -11.211 1.00 17.10 108 LEU A C 1
ATOM 893 O O . LEU A 1 127 ? 9.531 37.580 -12.073 1.00 18.09 108 LEU A O 1
ATOM 898 N N . ILE A 1 128 ? 10.088 39.683 -11.415 1.00 16.98 109 ILE A N 1
ATOM 899 C CA . ILE A 1 128 ? 9.866 40.328 -12.719 1.00 18.21 109 ILE A CA 1
ATOM 900 C C . ILE A 1 128 ? 11.043 41.268 -13.030 1.00 19.60 109 ILE A C 1
ATOM 901 O O . ILE A 1 128 ? 11.374 42.146 -12.240 1.00 20.55 109 ILE A O 1
ATOM 906 N N . PHE A 1 129 ? 11.670 41.058 -14.178 1.00 19.69 110 PHE A N 1
ATOM 907 C CA . PHE A 1 129 ? 12.729 41.945 -14.657 1.00 20.71 110 PHE A CA 1
ATOM 908 C C . PHE A 1 129 ? 12.110 42.953 -15.632 1.00 22.08 110 PHE A C 1
ATOM 909 O O . PHE A 1 129 ? 11.502 42.565 -16.638 1.00 21.11 110 PHE A O 1
ATOM 917 N N . THR A 1 130 ? 12.295 44.247 -15.357 1.00 23.33 111 THR A N 1
ATOM 918 C CA . THR A 1 130 ? 11.615 45.299 -16.130 1.00 24.52 111 THR A CA 1
ATOM 919 C C . THR A 1 130 ? 12.495 45.939 -17.170 1.00 27.31 111 THR A C 1
ATOM 920 O O . THR A 1 130 ? 11.980 46.581 -18.089 1.00 31.31 111 THR A O 1
ATOM 924 N N . ASP A 1 131 ? 13.807 45.831 -16.999 1.00 27.30 112 ASP A N 1
ATOM 925 C CA . ASP A 1 131 ? 14.777 46.543 -17.859 1.00 31.14 112 ASP A CA 1
ATOM 926 C C . ASP A 1 131 ? 16.049 45.743 -17.820 1.00 30.55 112 ASP A C 1
ATOM 927 O O . ASP A 1 131 ? 16.150 44.793 -17.051 1.00 31.72 112 ASP A O 1
ATOM 932 N N . GLY A 1 132 ? 17.016 46.108 -18.659 1.00 36.48 113 GLY A N 1
ATOM 933 C CA . GLY A 1 132 ? 18.295 45.405 -18.709 1.00 34.19 113 GLY A CA 1
ATOM 934 C C . GLY A 1 132 ? 18.285 44.145 -19.566 1.00 37.11 113 GLY A C 1
ATOM 935 O O . GLY A 1 132 ? 17.377 43.937 -20.383 1.00 32.53 113 GLY A O 1
ATOM 936 N N . LYS A 1 133 ? 19.307 43.309 -19.353 1.00 37.29 114 LYS A N 1
ATOM 937 C CA . LYS A 1 133 ? 19.575 42.104 -20.153 1.00 43.74 114 LYS A CA 1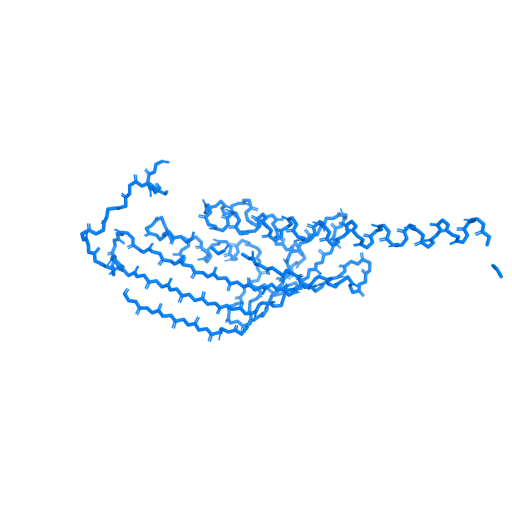
ATOM 938 C C . LYS A 1 133 ? 18.490 41.058 -20.007 1.00 44.01 114 LYS A C 1
ATOM 939 O O . LYS A 1 133 ? 18.219 40.303 -20.938 1.00 38.71 114 LYS A O 1
ATOM 941 N N . TYR A 1 134 ? 17.865 41.014 -18.830 1.00 36.59 115 TYR A N 1
ATOM 942 C CA . TYR A 1 134 ? 16.799 40.067 -18.581 1.00 34.96 115 TYR A CA 1
ATOM 943 C C . TYR A 1 134 ? 15.420 40.714 -18.672 1.00 30.69 115 TYR A C 1
ATOM 944 O O . TYR A 1 134 ? 14.463 40.143 -18.152 1.00 24.42 115 TYR A O 1
ATOM 953 N N . LYS A 1 135 ? 15.296 41.861 -19.355 1.00 28.96 116 LYS A N 1
ATOM 954 C CA . LYS A 1 135 ? 14.001 42.527 -19.533 1.00 27.43 116 LYS A CA 1
ATOM 955 C C . LYS A 1 135 ? 12.931 41.546 -19.983 1.00 26.11 116 LYS A C 1
ATOM 956 O O . LYS A 1 135 ? 13.174 40.791 -20.927 1.00 25.17 116 LYS A O 1
ATOM 962 N N . ASN A 1 136 ? 11.780 41.574 -19.295 1.00 24.19 117 ASN A N 1
ATOM 963 C CA . ASN A 1 136 ? 10.599 40.745 -19.557 1.00 22.98 117 ASN A CA 1
ATOM 964 C C . ASN A 1 136 ? 10.678 39.283 -19.081 1.00 22.05 117 ASN A C 1
ATOM 965 O O . ASN A 1 136 ? 9.710 38.533 -19.217 1.00 22.68 117 ASN A O 1
ATOM 970 N N . VAL A 1 137 ? 11.784 38.903 -18.452 1.00 22.36 118 VAL A N 1
ATOM 971 C CA . VAL A 1 137 ? 11.853 37.594 -17.803 1.00 20.75 118 VAL A CA 1
ATOM 972 C C . VAL A 1 137 ? 10.972 37.633 -16.577 1.00 18.88 118 VAL A C 1
ATOM 973 O O . VAL A 1 137 ? 11.023 38.595 -15.795 1.00 20.97 118 VAL A O 1
ATOM 977 N N . GLY A 1 138 ? 10.148 36.592 -16.413 1.00 18.36 119 GLY A N 1
ATOM 978 C CA . GLY A 1 138 ? 9.455 36.341 -15.143 1.00 17.82 119 GLY A CA 1
ATOM 979 C C . GLY A 1 138 ? 9.906 35.003 -14.585 1.00 17.27 119 GLY A C 1
ATOM 980 O O . GLY A 1 138 ? 10.214 34.082 -15.345 1.00 17.36 119 GLY A O 1
ATOM 981 N N . ILE A 1 139 ? 9.999 34.916 -13.267 1.00 17.72 120 ILE A N 1
ATOM 982 C CA . ILE A 1 139 ? 10.329 33.679 -12.559 1.00 17.89 120 ILE A CA 1
ATOM 983 C C . ILE A 1 139 ? 9.320 33.534 -11.429 1.00 16.73 120 ILE A C 1
ATOM 984 O O . ILE A 1 139 ? 9.158 34.463 -10.628 1.00 18.71 120 ILE A O 1
ATOM 989 N N . ASN A 1 140 ? 8.666 32.375 -11.349 1.00 16.60 121 ASN A N 1
ATOM 990 C CA . ASN A 1 140 ? 7.748 32.034 -10.240 1.00 16.00 121 ASN A CA 1
ATOM 991 C C . ASN A 1 140 ? 8.212 30.716 -9.606 1.00 15.15 121 ASN A C 1
ATOM 992 O O . ASN A 1 140 ? 8.693 29.834 -10.304 1.00 17.41 121 ASN A O 1
ATOM 997 N N . GLY A 1 141 ? 8.006 30.578 -8.317 1.00 14.34 122 GLY A N 1
ATOM 998 C CA . GLY A 1 141 ? 8.331 29.352 -7.636 1.00 16.01 122 GLY A CA 1
ATOM 999 C C . GLY A 1 141 ? 7.683 29.205 -6.274 1.00 17.03 122 GLY A C 1
ATOM 1000 O O . GLY A 1 141 ? 6.969 30.087 -5.783 1.00 15.79 122 GLY A O 1
ATOM 1001 N N . GLY A 1 142 ? 7.992 28.079 -5.655 1.00 15.14 123 GLY A N 1
ATOM 1002 C CA . GLY A 1 142 ? 7.600 27.788 -4.294 1.00 14.45 123 GLY A CA 1
ATOM 1003 C C . GLY A 1 142 ? 8.701 27.028 -3.614 1.00 15.31 123 GLY A C 1
ATOM 1004 O O . GLY A 1 142 ? 9.466 26.318 -4.268 1.00 17.24 123 GLY A O 1
ATOM 1005 N N . ALA A 1 143 ? 8.765 27.133 -2.294 1.00 15.65 124 ALA A N 1
ATOM 1006 C CA . ALA A 1 143 ? 9.779 26.440 -1.524 1.00 15.84 124 ALA A CA 1
ATOM 1007 C C . ALA A 1 143 ? 9.342 26.208 -0.090 1.00 16.14 124 ALA A C 1
ATOM 1008 O O . ALA A 1 143 ? 8.579 27.002 0.458 1.00 14.39 124 ALA A O 1
ATOM 1010 N N . PHE A 1 144 ? 9.845 25.116 0.505 1.00 14.37 125 PHE A N 1
ATOM 1011 C CA . PHE A 1 144 ? 9.712 24.875 1.940 1.00 13.81 125 PHE A CA 1
ATOM 1012 C C . PHE A 1 144 ? 11.055 25.251 2.561 1.00 15.62 125 PHE A C 1
ATOM 1013 O O . PHE A 1 144 ? 12.057 24.599 2.289 1.00 16.72 125 PHE A O 1
ATOM 1021 N N . TYR A 1 145 ? 11.044 26.265 3.416 1.00 15.18 1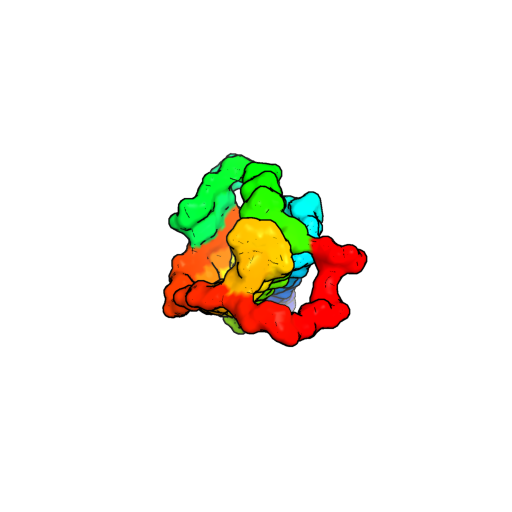26 TYR A N 1
ATOM 1022 C CA . TYR A 1 145 ? 12.241 26.744 4.147 1.00 14.41 126 TYR A CA 1
ATOM 1023 C C . TYR A 1 145 ? 12.175 26.264 5.574 1.00 14.70 126 TYR A C 1
ATOM 1024 O O . TYR A 1 145 ? 11.085 26.189 6.180 1.00 14.69 126 TYR A O 1
ATOM 1033 N N . THR A 1 146 ? 13.337 25.894 6.101 1.00 14.95 127 THR A N 1
ATOM 1034 C CA . THR A 1 146 ? 13.516 25.667 7.529 1.00 16.96 127 THR A CA 1
ATOM 1035 C C . THR A 1 146 ? 14.638 26.571 8.051 1.00 16.67 127 THR A C 1
ATOM 1036 O O . THR A 1 146 ? 15.821 26.307 7.830 1.00 16.15 127 THR A O 1
ATOM 1040 N N . ASP A 1 147 ? 14.242 27.632 8.755 1.00 17.04 128 ASP A N 1
ATOM 1041 C CA . ASP A 1 147 ? 15.146 28.668 9.291 1.00 15.93 128 ASP A CA 1
ATOM 1042 C C . ASP A 1 147 ? 15.657 28.254 10.670 1.00 15.94 128 ASP A C 1
ATOM 1043 O O . ASP A 1 147 ? 14.944 27.542 11.406 1.00 15.29 128 ASP A O 1
ATOM 1048 N N . LYS A 1 148 ? 16.828 28.771 11.025 1.00 15.27 129 LYS A N 1
ATOM 1049 C CA . LYS A 1 148 ? 17.362 28.670 12.375 1.00 15.59 129 LYS A CA 1
ATOM 1050 C C . LYS A 1 148 ? 17.550 30.109 12.891 1.00 15.75 129 LYS A C 1
ATOM 1051 O O . LYS A 1 148 ? 18.121 30.973 12.184 1.00 15.32 129 LYS A O 1
ATOM 1057 N N . TYR A 1 149 ? 17.126 30.334 14.134 1.00 14.24 130 TYR A N 1
ATOM 1058 C CA . TYR A 1 149 ? 17.162 31.652 14.761 1.00 15.34 130 TYR A CA 1
ATOM 1059 C C . TYR A 1 149 ? 17.939 31.580 16.051 1.00 16.49 130 TYR A C 1
ATOM 1060 O O . TYR A 1 149 ? 18.034 30.527 16.709 1.00 16.03 130 TYR A O 1
ATOM 1069 N N . GLU A 1 150 ? 18.454 32.723 16.446 1.00 16.40 131 GLU A N 1
ATOM 1070 C CA . GLU A 1 150 ? 19.071 32.834 17.758 1.00 18.71 131 GLU A CA 1
ATOM 1071 C C . GLU A 1 150 ? 18.722 34.139 18.412 1.00 17.72 131 GLU A C 1
ATOM 1072 O O . GLU A 1 150 ? 18.471 35.133 17.741 1.00 16.01 131 GLU A O 1
ATOM 1078 N N . LYS A 1 151 ? 18.687 34.102 19.738 1.00 17.75 132 LYS A N 1
ATOM 1079 C CA . LYS A 1 151 ? 18.270 35.234 20.548 1.00 18.12 132 LYS A CA 1
ATOM 1080 C C . LYS A 1 151 ? 19.521 35.744 21.273 1.00 19.86 132 LYS A C 1
ATOM 1081 O O . LYS A 1 151 ? 20.188 34.993 21.979 1.00 18.45 132 LYS A O 1
ATOM 1087 N N . ILE A 1 152 ? 19.827 37.019 21.052 1.00 20.56 133 ILE A N 1
ATOM 1088 C CA . ILE A 1 152 ? 21.024 37.660 21.607 1.00 23.95 133 ILE A CA 1
ATOM 1089 C C . ILE A 1 152 ? 20.574 38.958 22.249 1.00 25.82 133 ILE A C 1
ATOM 1090 O O . ILE A 1 152 ? 19.918 39.772 21.587 1.00 24.46 133 ILE A O 1
ATOM 1095 N N . ASP A 1 153 ? 20.883 39.123 23.548 1.00 29.69 134 ASP A N 1
ATOM 1096 C CA . ASP A 1 153 ? 20.498 40.310 24.323 1.00 30.27 134 ASP A CA 1
ATOM 1097 C C . ASP A 1 153 ? 19.044 40.728 24.130 1.00 30.52 134 ASP A C 1
ATOM 1098 O O . ASP A 1 153 ? 18.757 41.896 23.867 1.00 37.23 134 ASP A O 1
ATOM 1103 N N . GLY A 1 154 ? 18.131 39.754 24.195 1.00 31.59 135 GLY A N 1
ATOM 1104 C CA . GLY A 1 154 ? 16.683 39.997 24.146 1.00 27.44 135 GLY A CA 1
ATOM 1105 C C . GLY A 1 154 ? 16.028 40.074 22.777 1.00 27.06 135 GLY A C 1
ATOM 1106 O O . GLY A 1 154 ? 14.812 40.239 22.668 1.00 29.20 135 GLY A O 1
ATOM 1107 N N . GLN A 1 155 ? 16.834 39.959 21.720 1.00 24.08 136 GLN A N 1
ATOM 1108 C CA . GLN A 1 155 ? 16.376 40.167 20.360 1.00 22.42 136 GLN A CA 1
ATOM 1109 C C . GLN A 1 155 ? 16.646 38.911 19.537 1.00 17.28 136 GLN A C 1
ATOM 1110 O O . GLN A 1 155 ? 17.735 38.323 19.635 1.00 18.91 136 GLN A O 1
ATOM 1116 N N . TRP A 1 156 ? 15.670 38.533 18.719 1.00 16.94 137 TRP A N 1
ATOM 1117 C CA . TRP A 1 156 ? 15.806 37.407 17.797 1.00 17.31 137 TRP A CA 1
ATOM 1118 C C . TRP A 1 156 ? 16.426 37.834 16.468 1.00 17.25 137 TRP A C 1
ATOM 1119 O O . TRP A 1 156 ? 16.128 38.915 15.958 1.00 17.21 137 TRP A O 1
ATOM 1130 N N . TYR A 1 157 ? 17.265 36.958 15.932 1.00 15.82 138 TYR A N 1
ATOM 1131 C CA . TYR A 1 157 ? 17.940 37.142 14.655 1.00 15.21 138 TYR A CA 1
ATOM 1132 C C . TYR A 1 157 ? 17.885 35.858 13.837 1.00 17.40 138 TYR A C 1
ATOM 1133 O O . TYR A 1 157 ? 17.805 34.776 14.378 1.00 15.82 138 TYR A O 1
ATOM 1142 N N . ILE A 1 158 ? 18.009 36.016 12.522 1.00 15.69 139 ILE A N 1
ATOM 1143 C CA . ILE A 1 158 ? 18.095 34.892 11.588 1.00 16.71 139 ILE A CA 1
ATOM 1144 C C . ILE A 1 158 ? 19.575 34.556 11.419 1.00 16.97 139 ILE A C 1
ATOM 1145 O O . ILE A 1 158 ? 20.373 35.444 11.123 1.00 19.73 139 ILE A O 1
ATOM 1150 N N A LYS A 1 159 ? 19.905 33.274 11.594 0.50 17.90 140 LYS A N 1
ATOM 1151 N N B LYS A 1 159 ? 19.933 33.286 11.595 0.50 17.81 140 LYS A N 1
ATOM 1152 C CA A LYS A 1 159 ? 21.281 32.763 11.523 0.50 20.12 140 LYS A CA 1
ATOM 1153 C CA B LYS A 1 159 ? 21.301 32.813 11.347 0.50 19.64 140 LYS A CA 1
ATOM 1154 C C A LYS A 1 159 ? 21.522 32.060 10.189 0.50 22.02 140 LYS A C 1
ATOM 1155 C C B LYS A 1 159 ? 21.391 32.248 9.941 0.50 20.47 140 LYS A C 1
ATOM 1156 O O A LYS A 1 159 ? 22.549 32.271 9.544 0.50 22.96 140 LYS A O 1
ATOM 1157 O O B LYS A 1 159 ? 22.166 32.709 9.103 0.50 18.52 140 LYS A O 1
ATOM 1164 N N A GLU A 1 160 ? 20.563 31.235 9.772 0.50 20.45 141 GLU A N 1
ATOM 1165 N N B GLU A 1 160 ? 20.568 31.237 9.692 0.50 19.16 141 GLU A N 1
ATOM 1166 C CA A GLU A 1 160 ? 20.691 30.500 8.509 0.50 20.38 141 GLU A CA 1
ATOM 1167 C CA B GLU A 1 160 ? 20.718 30.422 8.500 0.50 19.57 141 GLU A CA 1
ATOM 1168 C C A GLU A 1 160 ? 19.438 29.689 8.194 0.50 18.30 141 GLU A C 1
ATOM 1169 C C B GLU A 1 160 ? 19.397 29.782 8.138 0.50 17.82 141 GLU A C 1
ATOM 1170 O O A GLU A 1 160 ? 18.505 29.607 9.004 0.50 17.86 141 GLU A O 1
ATOM 1171 O O B GLU A 1 160 ? 18.383 29.921 8.844 0.50 15.70 141 GLU A O 1
ATOM 1182 N N . THR A 1 161 ? 19.393 29.116 6.996 1.00 16.72 142 THR A N 1
ATOM 1183 C CA . THR A 1 161 ? 18.210 28.395 6.556 1.00 17.58 142 THR A CA 1
ATOM 1184 C C . THR A 1 161 ? 18.598 27.301 5.591 1.00 16.69 142 THR A C 1
ATOM 1185 O O . THR A 1 161 ? 19.750 27.187 5.195 1.00 16.74 142 THR A O 1
ATOM 1189 N N . GLY A 1 162 ? 17.623 26.475 5.274 1.00 16.69 143 GLY A N 1
ATOM 1190 C CA . GLY A 1 162 ? 17.710 25.531 4.179 1.00 17.02 143 GLY A CA 1
ATOM 1191 C C . GLY A 1 162 ? 16.361 25.388 3.540 1.00 18.16 143 GLY A C 1
ATOM 1192 O O . GLY A 1 162 ? 15.324 25.685 4.155 1.00 18.12 143 GLY A O 1
ATOM 1193 N N . TYR A 1 163 ? 16.356 24.921 2.297 1.00 17.36 144 TYR A N 1
ATOM 1194 C CA . TYR A 1 163 ? 15.081 24.789 1.609 1.00 14.90 144 TYR A CA 1
ATOM 1195 C C . TYR A 1 163 ? 15.015 23.646 0.608 1.00 14.83 144 TYR A C 1
ATOM 1196 O O . TYR A 1 163 ? 16.047 23.175 0.099 1.00 17.46 144 TYR A O 1
ATOM 1205 N N . VAL A 1 164 ? 13.781 23.229 0.327 1.00 15.39 145 VAL A N 1
ATOM 1206 C CA . VAL A 1 164 ? 13.450 22.382 -0.775 1.00 16.38 145 VAL A CA 1
ATOM 1207 C C . VAL A 1 164 ? 12.607 23.202 -1.750 1.00 18.23 145 VAL A C 1
ATOM 1208 O O . VAL A 1 164 ? 11.564 23.727 -1.386 1.00 17.72 145 VAL A O 1
ATOM 1212 N N . ARG A 1 165 ? 13.051 23.285 -2.999 1.00 18.03 146 ARG A N 1
ATOM 1213 C CA . ARG A 1 165 ? 12.321 24.015 -4.034 1.00 19.43 146 ARG A CA 1
ATOM 1214 C C . ARG A 1 165 ? 11.179 23.111 -4.522 1.00 19.60 146 ARG A C 1
ATOM 1215 O O . ARG A 1 165 ? 11.437 22.050 -5.079 1.00 20.05 146 ARG A O 1
ATOM 1223 N N . ILE A 1 166 ? 9.929 23.533 -4.320 1.00 17.79 147 ILE A N 1
ATOM 1224 C CA . ILE A 1 166 ? 8.774 22.768 -4.779 1.00 18.51 147 ILE A CA 1
ATOM 1225 C C . ILE A 1 166 ? 8.785 22.773 -6.307 1.00 19.05 147 ILE A C 1
ATOM 1226 O O . ILE A 1 166 ? 8.679 21.722 -6.969 1.00 16.98 147 ILE A O 1
ATOM 1231 N N . PHE A 1 167 ? 8.902 23.987 -6.834 1.00 17.48 148 PHE A N 1
ATOM 1232 C CA . PHE A 1 167 ? 9.094 24.177 -8.254 1.00 20.32 148 PHE A CA 1
ATOM 1233 C C . PHE A 1 167 ? 9.598 25.573 -8.563 1.00 18.84 148 PHE A C 1
ATOM 1234 O O . PHE A 1 167 ? 9.521 26.474 -7.736 1.00 17.56 148 PHE A O 1
ATOM 1242 N N . GLU A 1 168 ? 10.093 25.725 -9.785 1.00 17.62 149 GLU A N 1
ATOM 1243 C CA . GLU A 1 168 ? 10.514 27.011 -10.293 1.00 18.03 149 GLU A CA 1
ATOM 1244 C C . GLU A 1 168 ? 10.257 27.006 -11.788 1.00 17.42 149 GLU A C 1
ATOM 1245 O O . GLU A 1 168 ? 10.526 25.997 -12.441 1.00 19.43 149 GLU A O 1
ATOM 1251 N N . GLU A 1 169 ? 9.725 28.105 -12.311 1.00 17.04 150 GLU A N 1
ATOM 1252 C CA . GLU A 1 169 ? 9.494 28.254 -13.740 1.00 16.75 150 GLU A CA 1
ATOM 1253 C C . GLU A 1 169 ? 10.028 29.600 -14.204 1.00 17.75 150 GLU A C 1
ATOM 1254 O O . GLU A 1 169 ? 9.903 30.597 -13.493 1.00 17.76 150 GLU A O 1
ATOM 1260 N N . HIS A 1 170 ? 10.662 29.595 -15.368 1.00 18.28 151 HIS A N 1
ATOM 1261 C CA . HIS A 1 170 ? 11.174 30.795 -16.039 1.00 17.07 151 HIS A CA 1
ATOM 1262 C C . HIS A 1 170 ? 10.437 30.940 -17.360 1.00 17.18 151 HIS A C 1
ATOM 1263 O O . HIS A 1 170 ? 10.209 29.965 -18.092 1.00 18.69 151 HIS A O 1
ATOM 1270 N N . PHE A 1 171 ? 10.091 32.184 -17.690 1.00 17.24 152 PHE A N 1
ATOM 1271 C CA . PHE A 1 171 ? 9.292 32.470 -18.884 1.00 19.29 152 PHE A CA 1
ATOM 1272 C C . PHE A 1 171 ? 9.495 33.921 -19.317 1.00 19.81 152 PHE A C 1
ATOM 1273 O O . PHE A 1 171 ? 10.025 34.713 -18.555 1.00 20.25 152 PHE A O 1
ATOM 1289 N N . ARG A 1 173 ? 7.661 37.343 -20.357 1.00 21.37 154 ARG A N 1
ATOM 1290 C CA . ARG A 1 173 ? 6.402 38.029 -20.204 1.00 22.20 154 ARG A CA 1
ATOM 1291 C C . ARG A 1 173 ? 6.079 38.814 -21.471 1.00 23.67 154 ARG A C 1
ATOM 1292 O O . ARG A 1 173 ? 6.952 39.376 -22.114 1.00 25.26 154 ARG A O 1
ATOM 1300 N N . ASP A 1 174 ? 4.800 38.878 -21.790 1.00 22.63 155 ASP A N 1
ATOM 1301 C CA . ASP A 1 174 ? 4.327 39.670 -22.931 1.00 23.98 155 ASP A CA 1
ATOM 1302 C C . ASP A 1 174 ? 4.678 41.153 -22.708 1.00 25.18 155 ASP A C 1
ATOM 1303 O O . ASP A 1 174 ? 4.267 41.732 -21.702 1.00 20.32 155 ASP A O 1
ATOM 1308 N N . PRO A 1 175 ? 5.430 41.781 -23.647 1.00 27.86 156 PRO A N 1
ATOM 1309 C CA . PRO A 1 175 ? 5.785 43.185 -23.3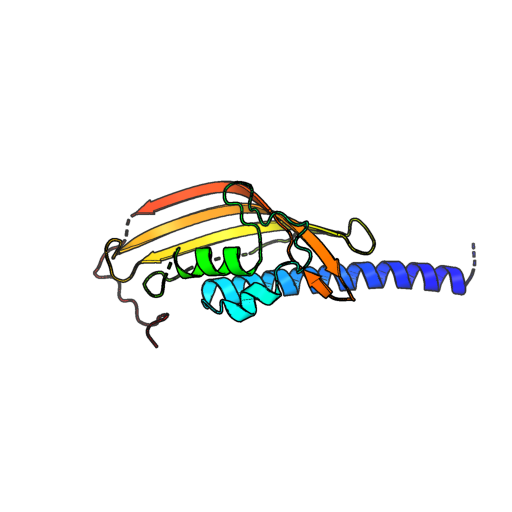93 1.00 29.61 156 PRO A CA 1
ATOM 1310 C C . PRO A 1 175 ? 4.592 44.143 -23.482 1.00 25.06 156 PRO A C 1
ATOM 1311 O O . PRO A 1 175 ? 4.710 45.289 -23.054 1.00 26.53 156 PRO A O 1
ATOM 1315 N N . LYS A 1 176 ? 3.448 43.649 -23.969 1.00 23.98 157 LYS A N 1
ATOM 1316 C CA . LYS A 1 176 ? 2.187 44.421 -23.984 1.00 25.45 157 LYS A CA 1
ATOM 1317 C C . LYS A 1 176 ? 1.524 44.548 -22.612 1.00 21.84 157 LYS A C 1
ATOM 1318 O O . LYS A 1 176 ? 0.622 45.377 -22.445 1.00 21.57 157 LYS A O 1
ATOM 1324 N N . ILE A 1 177 ? 1.924 43.733 -21.635 1.00 20.49 158 ILE A N 1
ATOM 1325 C CA . ILE A 1 177 ? 1.439 43.900 -20.247 1.00 19.97 158 ILE A CA 1
ATOM 1326 C C . ILE A 1 177 ? 1.800 45.323 -19.800 1.00 21.56 158 ILE A C 1
ATOM 1327 O O . ILE A 1 177 ? 2.875 45.830 -20.135 1.00 22.24 158 ILE A O 1
ATOM 1332 N N . HIS A 1 178 ? 0.887 45.973 -19.088 1.00 19.29 159 HIS A N 1
ATOM 1333 C CA . HIS A 1 178 ? 1.095 47.320 -18.583 1.00 19.17 159 HIS A CA 1
ATOM 1334 C C . HIS A 1 178 ? 1.440 47.256 -17.118 1.00 19.46 159 HIS A C 1
ATOM 1335 O O . HIS A 1 178 ? 0.587 46.986 -16.297 1.00 18.03 159 HIS A O 1
ATOM 1342 N N . ILE A 1 179 ? 2.703 47.511 -16.783 1.00 19.00 160 ILE A N 1
ATOM 1343 C CA . ILE A 1 179 ? 3.094 47.685 -15.398 1.00 18.17 160 ILE A CA 1
ATOM 1344 C C . ILE A 1 179 ? 2.781 49.136 -15.056 1.00 19.07 160 ILE A C 1
ATOM 1345 O O . ILE A 1 179 ? 3.449 50.063 -15.533 1.00 19.66 160 ILE A O 1
ATOM 1350 N N . THR A 1 180 ? 1.762 49.319 -14.232 1.00 18.69 161 THR A N 1
ATOM 1351 C CA . THR A 1 180 ? 1.241 50.627 -13.894 1.00 20.07 161 THR A CA 1
ATOM 1352 C C . THR A 1 180 ? 1.872 51.213 -12.635 1.00 19.98 161 THR A C 1
ATOM 1353 O O . THR A 1 180 ? 1.860 52.424 -12.468 1.00 23.53 161 THR A O 1
ATOM 1357 N N . SER A 1 181 ? 2.428 50.370 -11.785 1.00 21.60 162 SER A N 1
ATOM 1358 C CA . SER A 1 181 ? 3.120 50.809 -10.575 1.00 22.94 162 SER A CA 1
ATOM 1359 C C . SER A 1 181 ? 4.370 49.979 -10.400 1.00 21.36 162 SER A C 1
ATOM 1360 O O . SER A 1 181 ? 4.395 48.768 -10.682 1.00 19.10 162 SER A O 1
ATOM 1363 N N . ASN A 1 182 ? 5.419 50.628 -9.894 1.00 21.31 163 ASN A N 1
ATOM 1364 C CA . ASN A 1 182 ? 6.673 49.939 -9.609 1.00 19.73 163 ASN A CA 1
ATOM 1365 C C . ASN A 1 182 ? 7.422 50.789 -8.592 1.00 20.16 163 ASN A C 1
ATOM 1366 O O . ASN A 1 182 ? 7.923 51.878 -8.944 1.00 20.99 163 ASN A O 1
ATOM 1379 N N . HIS A 1 184 ? 10.238 50.638 -7.401 1.00 19.19 165 HIS A N 1
ATOM 1380 C CA . HIS A 1 184 ? 11.676 50.767 -7.644 1.00 19.41 165 HIS A CA 1
ATOM 1381 C C . HIS A 1 184 ? 11.970 51.778 -8.745 1.00 25.13 165 HIS A C 1
ATOM 1382 O O . HIS A 1 184 ? 13.141 52.033 -9.018 1.00 31.73 165 HIS A O 1
ATOM 1389 N N . LYS A 1 185 ? 10.918 52.326 -9.360 1.00 24.03 166 LYS A N 1
ATOM 1390 C CA . LYS A 1 185 ? 11.015 53.501 -10.253 1.00 32.88 166 LYS A CA 1
ATOM 1391 C C . LYS A 1 185 ? 10.446 54.778 -9.637 1.00 39.94 166 LYS A C 1
ATOM 1392 O O . LYS A 1 185 ? 10.808 55.876 -10.064 1.00 44.77 166 LYS A O 1
ATOM 1398 N N . GLU A 1 186 ? 9.542 54.631 -8.659 1.00 50.27 167 GLU A N 1
ATOM 1399 C CA . GLU A 1 186 ? 8.762 55.740 -8.085 1.00 65.77 167 GLU A CA 1
ATOM 1400 C C . GLU A 1 186 ? 9.404 56.218 -6.785 1.00 70.36 167 GLU A C 1
ATOM 1401 O O . GLU A 1 186 ? 9.174 55.645 -5.719 1.00 71.11 167 GLU A O 1
#